Protein 1R9H (pdb70)

Radius of gyration: 13.42 Å; Cα contacts (8 Å, |Δi|>4): 296; chains: 1; bounding box: 30×25×38 Å

Nearest PDB structures (foldseek):
  1r9h-assembly1_A  TM=1.009E+00  e=2.893E-23  Caenorhabditis elegans
  3o5f-assembly1_A  TM=9.888E-01  e=3.538E-16  Homo sapiens
  4w9p-assembly2_E  TM=9.819E-01  e=3.538E-16  Homo sapiens
  4r0x-assembly1_A  TM=9.857E-01  e=5.792E-16  Homo sapiens
  3o5d-assembly2_B  TM=9.872E-01  e=3.728E-15  Homo sapiens

Secondary structure (DSSP, 8-state):
-EE-STT--SSEEEEEEE--BSS----TT-EEEEEEEEEETTS-EEEEHHHHTS-EEEETTTTSS-HHHHHHHTT--BT-EEEEEE-GGGTTTTT-BTTTB-TT--EEEEEEEEEEE-

Structure (mmCIF, N/CA/C/O backbone):
data_1R9H
#
_entry.id   1R9H
#
_cell.length_a   52.417
_cell.length_b   52.417
_cell.length_c   210.800
_cell.angle_alpha   90.00
_cell.angle_beta   90.00
_cell.angle_gamma   120.00
#
_symmetry.space_group_name_H-M   'P 61 2 2'
#
loop_
_entity.id
_entity.type
_entity.pdbx_description
1 polymer 'FK506 Binding protein family'
2 water water
#
loop_
_atom_site.group_PDB
_atom_site.id
_atom_site.type_symbol
_atom_site.label_atom_id
_atom_site.label_alt_id
_atom_site.label_comp_id
_atom_site.label_asym_id
_atom_site.label_entity_id
_atom_site.label_seq_id
_atom_site.pdbx_PDB_ins_code
_atom_site.Cartn_x
_atom_site.Cartn_y
_atom_site.Cartn_z
_atom_site.occupancy
_atom_site.B_iso_or_equiv
_atom_site.auth_seq_id
_atom_site.auth_comp_id
_atom_site.auth_asym_id
_atom_site.auth_atom_id
_atom_site.pdbx_PDB_model_num
ATOM 1 N N . LYS A 1 5 ? 8.408 47.607 74.970 1.00 28.79 5 LYS A N 1
ATOM 2 C CA . LYS A 1 5 ? 7.491 46.434 74.894 1.00 27.56 5 LYS A CA 1
ATOM 3 C C . LYS A 1 5 ? 7.954 45.348 75.859 1.00 26.41 5 LYS A C 1
ATOM 4 O O . LYS A 1 5 ? 9.154 45.128 76.028 1.00 27.38 5 LYS A O 1
ATOM 10 N N . ILE A 1 6 ? 7.002 44.673 76.493 1.00 21.67 6 ILE A N 1
ATOM 11 C CA . ILE A 1 6 ? 7.328 43.610 77.435 1.00 20.89 6 ILE A CA 1
ATOM 12 C C . ILE A 1 6 ? 6.866 42.257 76.902 1.00 17.76 6 ILE A C 1
ATOM 13 O O . ILE A 1 6 ? 5.748 42.122 76.421 1.00 16.68 6 ILE A O 1
ATOM 18 N N . ASP A 1 7 ? 7.737 41.257 76.989 1.00 16.15 7 ASP A N 1
ATOM 19 C CA . ASP A 1 7 ? 7.408 39.913 76.525 1.00 15.36 7 ASP A CA 1
ATOM 20 C C . ASP A 1 7 ? 6.519 39.250 77.572 1.00 16.06 7 ASP A C 1
ATOM 21 O O . ASP A 1 7 ? 6.918 39.095 78.731 1.00 18.01 7 ASP A O 1
ATOM 26 N N . ILE A 1 8 ? 5.311 38.862 77.171 1.00 14.27 8 ILE A N 1
ATOM 27 C CA . ILE A 1 8 ? 4.374 38.243 78.100 1.00 15.37 8 ILE A CA 1
ATOM 28 C C . ILE A 1 8 ? 4.158 36.746 77.923 1.00 15.86 8 ILE A C 1
ATOM 29 O O . ILE A 1 8 ? 3.219 36.182 78.485 1.00 18.75 8 ILE A O 1
ATOM 34 N N . THR A 1 9 ? 5.012 36.092 77.144 1.00 16.38 9 THR A N 1
ATOM 35 C CA . THR A 1 9 ? 4.865 34.652 76.969 1.00 16.21 9 THR A CA 1
ATOM 36 C C . THR A 1 9 ? 5.437 33.972 78.216 1.00 17.41 9 THR A C 1
ATOM 37 O O . THR A 1 9 ? 6.298 34.529 78.895 1.00 17.67 9 THR A O 1
ATOM 41 N N . PRO A 1 10 ? 4.961 32.760 78.529 1.00 19.81 10 PRO A N 1
ATOM 42 C CA . PRO A 1 10 ? 5.413 31.996 79.697 1.00 21.47 10 PRO A CA 1
ATOM 43 C C . PRO A 1 10 ? 6.925 31.933 79.886 1.00 20.76 10 PRO A C 1
ATOM 44 O O . PRO A 1 10 ? 7.425 32.173 80.982 1.00 22.25 10 PRO A O 1
ATOM 48 N N . LYS A 1 11 ? 7.653 31.613 78.822 1.00 19.85 11 LYS A N 1
ATOM 49 C CA . LYS A 1 11 ? 9.104 31.503 78.920 1.00 21.06 11 LYS A CA 1
ATOM 50 C C . LYS A 1 11 ? 9.823 32.684 78.285 1.00 19.66 11 LYS A C 1
ATOM 51 O O . LYS A 1 11 ? 11.050 32.687 78.179 1.00 18.55 11 LYS A O 1
ATOM 57 N N . LYS A 1 12 ? 9.051 33.692 77.886 1.00 17.28 12 LYS A N 1
ATOM 58 C CA . LYS A 1 12 ? 9.596 34.877 77.242 1.00 17.38 12 LYS A CA 1
ATOM 59 C C . LYS A 1 12 ? 10.369 34.461 75.998 1.00 17.96 12 LYS A C 1
ATOM 60 O O . LYS A 1 12 ? 11.572 34.690 75.885 1.00 17.93 12 LYS A O 1
ATOM 66 N N . ASP A 1 13 ? 9.642 33.850 75.066 1.00 17.34 13 ASP A N 1
ATOM 67 C CA . ASP A 1 13 ? 10.201 33.363 73.814 1.00 17.46 13 ASP A CA 1
ATOM 68 C C . ASP A 1 13 ? 10.138 34.392 72.684 1.00 17.29 13 ASP A C 1
ATOM 69 O O . ASP A 1 13 ? 10.471 34.082 71.535 1.00 14.84 13 ASP A O 1
ATOM 74 N N . GLY A 1 14 ? 9.708 35.608 73.022 1.00 16.63 14 GLY A N 1
ATOM 75 C CA . GLY A 1 14 ? 9.615 36.689 72.050 1.00 16.30 14 GLY A CA 1
ATOM 76 C C . GLY A 1 14 ? 8.398 36.666 71.138 1.00 16.06 14 GLY A C 1
ATOM 77 O O . GLY A 1 14 ? 8.245 37.539 70.274 1.00 15.27 14 GLY A O 1
ATOM 78 N N . GLY A 1 15 ? 7.521 35.691 71.352 1.00 14.27 15 GLY A N 1
ATOM 79 C CA . GLY A 1 15 ? 6.339 35.533 70.519 1.00 14.75 15 GLY A CA 1
ATOM 80 C C . GLY A 1 15 ? 5.205 36.529 70.673 1.00 12.63 15 GLY A C 1
ATOM 81 O O . GLY A 1 15 ? 4.437 36.729 69.732 1.00 13.14 15 GLY A O 1
ATOM 82 N N . VAL A 1 16 ? 5.075 37.127 71.852 1.00 12.39 16 VAL A N 1
ATOM 83 C CA . VAL A 1 16 ? 4.020 38.112 72.099 1.00 12.90 16 VAL A CA 1
ATOM 84 C C . VAL A 1 16 ? 4.561 39.220 72.993 1.00 13.98 16 VAL A C 1
ATOM 85 O O . VAL A 1 16 ? 4.883 38.988 74.163 1.00 13.38 16 VAL A O 1
ATOM 89 N N . LEU A 1 17 ? 4.663 40.423 72.435 1.00 14.06 17 LEU A N 1
ATOM 90 C CA . LEU A 1 17 ? 5.155 41.569 73.179 1.00 14.68 17 LEU A CA 1
ATOM 91 C C . LEU A 1 17 ? 3.974 42.493 73.440 1.00 14.19 17 LEU A C 1
ATOM 92 O O . LEU A 1 17 ? 3.072 42.617 72.608 1.00 13.13 17 LEU A O 1
ATOM 97 N N . LYS A 1 18 ? 3.984 43.136 74.598 1.00 13.26 18 LYS A N 1
ATOM 98 C CA . LYS A 1 18 ? 2.893 44.017 74.977 1.00 13.37 18 LYS A CA 1
ATOM 99 C C . LYS A 1 18 ? 3.364 45.401 75.389 1.00 14.68 18 LYS A C 1
ATOM 100 O O . LYS A 1 18 ? 4.345 45.552 76.126 1.00 15.01 18 LYS A O 1
ATOM 106 N N . LEU A 1 19 ? 2.654 46.412 74.902 1.00 14.42 19 LEU A N 1
ATOM 107 C CA . LEU A 1 19 ? 2.949 47.795 75.241 1.00 16.02 19 LEU A CA 1
ATOM 108 C C . LEU A 1 19 ? 1.637 48.418 75.696 1.00 15.16 19 LEU A C 1
ATOM 109 O O . LEU A 1 19 ? 0.680 48.475 74.929 1.00 16.68 19 LEU A O 1
ATOM 114 N N . ILE A 1 20 ? 1.581 48.864 76.945 1.00 15.18 20 ILE A N 1
ATOM 115 C CA . ILE A 1 20 ? 0.362 49.478 77.452 1.00 15.91 20 ILE A CA 1
A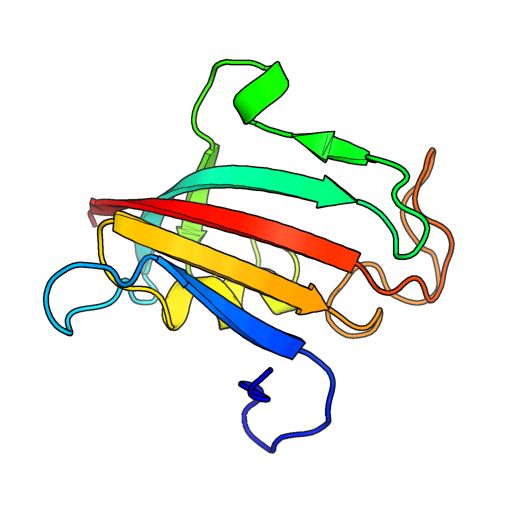TOM 116 C C . ILE A 1 20 ? 0.298 50.931 76.981 1.00 17.62 20 ILE A C 1
ATOM 117 O O . ILE A 1 20 ? 1.242 51.698 77.177 1.00 18.43 20 ILE A O 1
ATOM 122 N N . LYS A 1 21 ? -0.810 51.289 76.338 1.00 17.60 21 LYS A N 1
ATOM 123 C CA . LYS A 1 21 ? -1.011 52.645 75.832 1.00 18.46 21 LYS A CA 1
ATOM 124 C C . LYS A 1 21 ? -1.799 53.447 76.863 1.00 18.32 21 LYS A C 1
ATOM 125 O O . LYS A 1 21 ? -1.614 54.655 77.004 1.00 17.96 21 LYS A O 1
ATOM 131 N N . LYS A 1 22 ? -2.690 52.760 77.568 1.00 17.37 22 LYS A N 1
ATOM 132 C CA . LYS A 1 22 ? -3.509 53.377 78.603 1.00 18.66 22 LYS A CA 1
ATOM 133 C C . LYS A 1 22 ? -3.780 52.345 79.689 1.00 19.27 22 LYS A C 1
ATOM 134 O O . LYS A 1 22 ? -4.374 51.300 79.425 1.00 17.57 22 LYS A O 1
ATOM 140 N N . GLU A 1 23 ? -3.349 52.641 80.910 1.00 21.17 23 GLU A N 1
ATOM 141 C CA . GLU A 1 23 ? -3.546 51.719 82.020 1.00 22.66 23 GLU A CA 1
ATOM 142 C C . GLU A 1 23 ? -5.016 51.590 82.382 1.00 22.85 23 GLU A C 1
ATOM 143 O O . GLU A 1 23 ? -5.775 52.558 82.310 1.00 22.55 23 GLU A O 1
ATOM 149 N N . GLY A 1 24 ? -5.416 50.380 82.755 1.00 21.29 24 GLY A N 1
ATOM 150 C CA . GLY A 1 24 ? -6.791 50.140 83.138 1.00 22.36 24 GLY A CA 1
ATOM 151 C C . GLY A 1 24 ? -6.977 50.438 84.612 1.00 23.38 24 GLY A C 1
ATOM 152 O O . GLY A 1 24 ? -6.107 51.037 85.241 1.00 21.95 24 GLY A O 1
ATOM 153 N N . GLN A 1 25 ? -8.103 50.015 85.173 1.00 26.59 25 GLN A N 1
ATOM 154 C CA . GLN A 1 25 ? -8.377 50.266 86.582 1.00 30.26 25 GLN A CA 1
ATOM 155 C C . GLN A 1 25 ? -8.204 49.029 87.456 1.00 30.24 25 GLN A C 1
ATOM 156 O O . GLN A 1 25 ? -8.692 47.948 87.130 1.00 32.00 25 GLN A O 1
ATOM 162 N N . GLY A 1 26 ? -7.496 49.198 88.570 1.00 30.17 26 GLY A N 1
ATOM 163 C CA . GLY A 1 26 ? -7.280 48.094 89.489 1.00 29.06 26 GLY A CA 1
ATOM 164 C C . GLY A 1 26 ? -6.246 47.085 89.032 1.00 27.91 26 GLY A C 1
ATOM 165 O O . GLY A 1 26 ? -5.373 47.395 88.219 1.00 28.39 26 GLY A O 1
ATOM 166 N N . VAL A 1 27 ? -6.346 45.869 89.562 1.00 26.20 27 VAL A N 1
ATOM 167 C CA . VAL A 1 27 ? -5.416 44.800 89.217 1.00 25.05 27 VAL A CA 1
ATOM 168 C C . VAL A 1 27 ? -6.140 43.536 88.772 1.00 22.77 27 VAL A C 1
ATOM 169 O O . VAL A 1 27 ? -5.513 42.600 88.278 1.00 22.69 27 VAL A O 1
ATOM 173 N N . VAL A 1 28 ? -7.457 43.499 88.951 1.00 21.28 28 VAL A N 1
ATOM 174 C CA . VAL A 1 28 ? -8.225 42.324 88.558 1.00 21.06 28 VAL A CA 1
ATOM 175 C C . VAL A 1 28 ? -8.242 42.182 87.038 1.00 20.58 28 VAL A C 1
ATOM 176 O O . VAL A 1 28 ? -8.413 43.164 86.311 1.00 20.75 28 VAL A O 1
ATOM 180 N N . LYS A 1 29 ? -8.064 40.951 86.570 1.00 19.89 29 LYS A N 1
ATOM 181 C CA . LYS A 1 29 ? -8.033 40.657 85.143 1.00 18.88 29 LYS A CA 1
ATOM 182 C C . LYS A 1 29 ? -9.003 39.532 84.806 1.00 18.35 29 LYS A C 1
ATOM 183 O O . LYS A 1 29 ? -9.376 38.740 85.674 1.00 17.06 29 LYS A O 1
ATOM 189 N N . PRO A 1 30 ? -9.436 39.454 83.537 1.00 17.36 30 PRO A N 1
ATOM 190 C CA . PRO A 1 30 ? -10.362 38.395 83.134 1.00 17.03 30 PRO A CA 1
ATOM 191 C C . PRO A 1 30 ? -9.608 37.066 83.128 1.00 17.40 30 PRO A C 1
ATOM 192 O O . PRO A 1 30 ? -8.409 37.032 82.848 1.00 16.31 30 PRO A O 1
ATOM 196 N N . THR A 1 31 ? -10.304 35.981 83.451 1.00 17.15 31 THR A N 1
ATOM 197 C CA . THR A 1 31 ? -9.678 34.664 83.486 1.00 18.48 31 THR A CA 1
ATOM 198 C C . THR A 1 31 ? -10.436 33.676 82.614 1.00 19.24 31 THR A C 1
ATOM 199 O O . THR A 1 31 ? -11.487 33.998 82.064 1.00 19.29 31 THR A O 1
ATOM 203 N N . THR A 1 32 ? -9.897 32.469 82.486 1.00 19.07 32 THR A N 1
ATOM 204 C CA . THR A 1 32 ? -10.534 31.444 81.674 1.00 20.72 32 THR A CA 1
ATOM 205 C C . THR A 1 32 ? -11.954 31.192 82.166 1.00 21.45 32 THR A C 1
ATOM 206 O O . THR A 1 32 ? -12.190 31.038 83.365 1.00 21.83 32 THR A O 1
ATOM 210 N N . GLY A 1 33 ? -12.899 31.165 81.234 1.00 23.00 33 GLY A N 1
ATOM 211 C CA . GLY A 1 33 ? -14.285 30.941 81.600 1.00 24.44 33 GLY A CA 1
ATOM 212 C C . GLY A 1 33 ? -15.114 32.209 81.533 1.00 25.05 33 GLY A C 1
ATOM 213 O O . GLY A 1 33 ? -16.342 32.158 81.585 1.00 26.99 33 GLY A O 1
ATOM 214 N N . THR A 1 34 ? -14.448 33.353 81.423 1.00 23.68 34 THR A N 1
ATOM 215 C CA . THR A 1 34 ? -15.154 34.624 81.346 1.00 22.32 34 THR A CA 1
ATOM 216 C C . THR A 1 34 ? -15.360 35.020 79.887 1.00 22.48 34 THR A C 1
ATOM 217 O O . THR A 1 34 ? -14.659 34.541 78.993 1.00 21.61 34 THR A O 1
ATOM 221 N N . THR A 1 35 ? -16.336 35.889 79.659 1.00 21.88 35 THR A N 1
ATOM 222 C CA . THR A 1 35 ? -16.637 36.389 78.325 1.00 21.70 35 THR A CA 1
ATOM 223 C C . THR A 1 35 ? -16.233 37.855 78.339 1.00 20.00 35 THR A C 1
ATOM 224 O O . THR A 1 35 ? -16.808 38.654 79.079 1.00 21.49 35 THR A O 1
ATOM 228 N N . VAL A 1 36 ? -15.235 38.208 77.537 1.00 18.79 36 VAL A N 1
ATOM 229 C CA . VAL A 1 36 ? -14.763 39.586 77.489 1.00 18.75 36 VAL A CA 1
ATOM 230 C C . VAL A 1 36 ? -15.347 40.344 76.305 1.00 17.82 36 VAL A C 1
ATOM 231 O O . VAL A 1 36 ? -15.719 39.745 75.298 1.00 19.71 36 VAL A O 1
ATOM 235 N N . LYS A 1 37 ? -15.440 41.662 76.450 1.00 18.82 37 LYS A N 1
ATOM 236 C CA . LYS A 1 37 ? -15.939 42.536 75.392 1.00 18.78 37 LYS A CA 1
ATOM 237 C C . LYS A 1 37 ? -14.833 43.544 75.111 1.00 17.57 37 LYS A C 1
ATOM 238 O O . LYS A 1 37 ? -14.384 44.246 76.016 1.00 16.86 37 LYS A O 1
ATOM 244 N N . VAL A 1 38 ? -14.388 43.611 73.859 1.00 17.48 38 VAL A N 1
ATOM 245 C CA . VAL A 1 38 ? -13.311 44.520 73.492 1.00 16.61 38 VAL A CA 1
ATOM 246 C C . VAL A 1 38 ? -13.529 45.187 72.139 1.00 16.72 38 VAL A C 1
ATOM 247 O O . VAL A 1 38 ? -14.464 44.868 71.412 1.00 18.48 38 VAL A O 1
ATOM 251 N N . HIS A 1 39 ? -12.650 46.133 71.833 1.00 16.60 39 HIS A N 1
ATOM 252 C CA . HIS A 1 39 ? -12.627 46.791 70.538 1.00 16.54 39 HIS A CA 1
ATOM 253 C C . HIS A 1 39 ? -11.182 46.556 70.128 1.00 16.02 39 HIS A C 1
ATOM 254 O O . HIS A 1 39 ? -10.287 46.550 70.976 1.00 15.87 39 HIS A O 1
ATOM 261 N N . TYR A 1 40 ? -10.947 46.335 68.842 1.00 14.40 40 TYR A N 1
ATOM 262 C CA . TYR A 1 40 ? -9.593 46.086 68.386 1.00 14.86 40 TYR A CA 1
ATOM 263 C C . TYR A 1 40 ? -9.395 46.493 66.941 1.00 14.69 40 TYR A C 1
ATOM 264 O O . TYR A 1 40 ? -10.349 46.659 66.191 1.00 15.06 40 TYR A O 1
ATOM 273 N N . VAL A 1 41 ? -8.130 46.647 66.576 1.00 15.01 41 VAL A N 1
ATOM 274 C CA . VAL A 1 41 ? -7.727 46.973 65.222 1.00 14.64 41 VAL A CA 1
ATOM 275 C C . VAL A 1 41 ? -6.482 46.121 65.005 1.00 15.07 41 VAL A C 1
ATOM 276 O O . VAL A 1 41 ? -5.585 46.096 65.852 1.00 14.01 41 VAL A O 1
ATOM 280 N N . GLY A 1 42 ? -6.447 45.406 63.888 1.00 14.94 42 GLY A N 1
ATOM 281 C CA . GLY A 1 42 ? -5.303 44.568 63.586 1.00 15.00 42 GLY A CA 1
ATOM 282 C C . GLY A 1 42 ? -4.668 45.000 62.280 1.00 15.41 42 GLY A C 1
ATOM 283 O O . GLY A 1 42 ? -5.365 45.217 61.291 1.00 14.05 42 GLY A O 1
ATOM 284 N N . THR A 1 43 ? -3.350 45.148 62.283 1.00 14.19 43 THR A N 1
ATOM 285 C CA . THR A 1 43 ? -2.629 45.546 61.083 1.00 15.35 43 THR A CA 1
ATOM 286 C C . THR A 1 43 ? -1.345 44.738 60.982 1.00 15.08 43 THR A C 1
ATOM 287 O O . THR A 1 43 ? -0.890 44.144 61.966 1.00 14.52 43 THR A O 1
ATOM 291 N N . LEU A 1 44 ? -0.772 44.718 59.786 1.00 13.34 44 LEU A N 1
ATO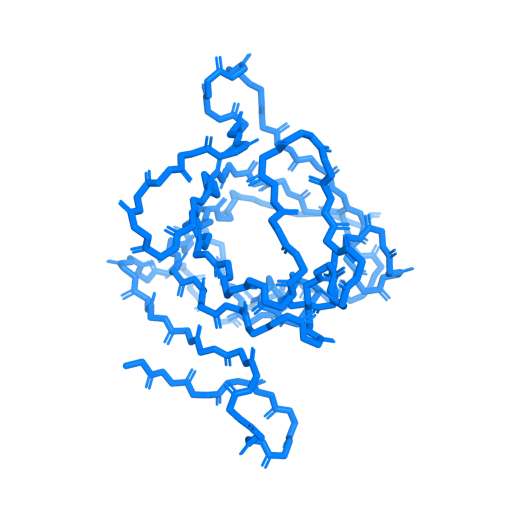M 292 C CA . LEU A 1 44 ? 0.491 44.037 59.553 1.00 14.82 44 LEU A CA 1
ATOM 293 C C . LEU A 1 44 ? 1.573 45.024 59.981 1.00 16.09 44 LEU A C 1
ATOM 294 O O . LEU A 1 44 ? 1.273 46.174 60.299 1.00 18.66 44 LEU A O 1
ATOM 299 N N . GLU A 1 45 ? 2.827 44.592 59.990 1.00 19.08 45 GLU A N 1
ATOM 300 C CA . GLU A 1 45 ? 3.910 45.480 60.395 1.00 22.13 45 GLU A CA 1
ATOM 301 C C . GLU A 1 45 ? 4.033 46.731 59.528 1.00 23.95 45 GLU A C 1
ATOM 302 O O . GLU A 1 45 ? 4.499 47.772 60.002 1.00 24.29 45 GLU A O 1
ATOM 308 N N . ASN A 1 46 ? 3.619 46.639 58.266 1.00 22.99 46 ASN A N 1
ATOM 309 C CA . ASN A 1 46 ? 3.704 47.793 57.373 1.00 25.51 46 ASN A CA 1
ATOM 310 C C . ASN A 1 46 ? 2.494 48.716 57.473 1.00 26.48 46 ASN A C 1
ATOM 311 O O . ASN A 1 46 ? 2.386 49.690 56.725 1.00 28.31 46 ASN A O 1
ATOM 316 N N . GLY A 1 47 ? 1.583 48.411 58.392 1.00 26.25 47 GLY A N 1
ATOM 317 C CA . GLY A 1 47 ? 0.409 49.250 58.563 1.00 25.72 47 GLY A CA 1
ATOM 318 C C . GLY A 1 47 ? -0.861 48.785 57.872 1.00 25.53 47 GLY A C 1
ATOM 319 O O . GLY A 1 47 ? -1.923 49.376 58.075 1.00 26.59 47 GLY A O 1
ATOM 320 N N . THR A 1 48 ? -0.770 47.739 57.056 1.00 23.48 48 THR A N 1
ATOM 321 C CA . THR A 1 48 ? -1.944 47.223 56.355 1.00 22.72 48 THR A CA 1
ATOM 322 C C . THR A 1 48 ? -2.970 46.700 57.354 1.00 21.28 48 THR A C 1
ATOM 323 O O . THR A 1 48 ? -2.689 45.775 58.106 1.00 20.22 48 THR A O 1
ATOM 327 N N . LYS A 1 49 ? -4.160 47.290 57.362 1.00 20.86 49 LYS A N 1
ATOM 328 C CA 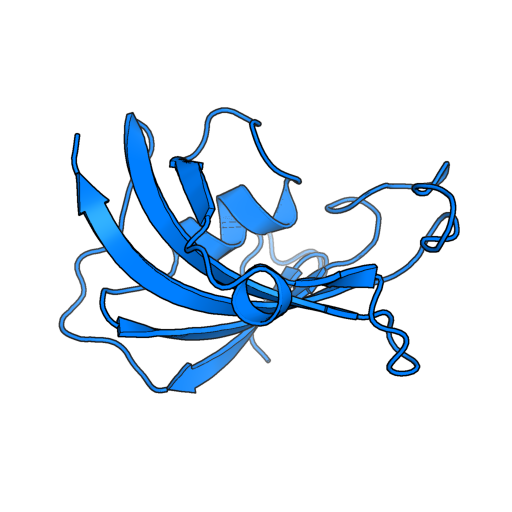. LYS A 1 49 ? -5.201 46.852 58.280 1.00 20.15 49 LYS A CA 1
ATOM 329 C C . LYS A 1 49 ? -5.933 45.646 57.704 1.00 21.54 49 LYS A C 1
ATOM 330 O O . LYS A 1 49 ? -6.329 45.649 56.538 1.00 20.97 49 LYS A O 1
ATOM 336 N N . PHE A 1 50 ? -6.102 44.605 58.514 1.00 18.52 50 PHE A N 1
ATOM 337 C CA . PHE A 1 50 ? -6.791 43.411 58.046 1.00 18.09 50 PHE A CA 1
ATOM 338 C C . PHE A 1 50 ? -8.083 43.134 58.807 1.00 17.89 50 PHE A C 1
ATOM 339 O O . PHE A 1 50 ? -8.899 42.319 58.382 1.00 18.52 50 PHE A O 1
ATOM 347 N N . ASP A 1 51 ? -8.280 43.816 59.931 1.00 18.12 51 ASP A N 1
ATO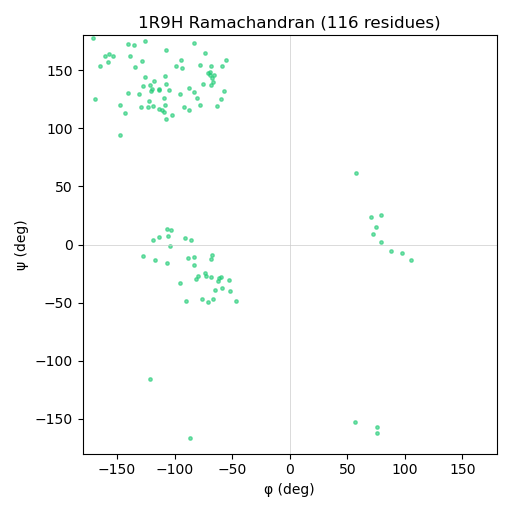M 348 C CA . ASP A 1 51 ? -9.503 43.616 60.705 1.00 19.17 51 ASP A CA 1
ATOM 349 C C . ASP A 1 51 ? -9.703 44.726 61.733 1.00 17.61 51 ASP A C 1
ATOM 350 O O . ASP A 1 51 ? -8.743 45.343 62.198 1.00 16.32 51 ASP A O 1
ATOM 355 N N . SER A 1 52 ? -10.959 44.974 62.087 1.00 17.30 52 SER A N 1
ATOM 356 C CA . SER A 1 52 ? -11.277 46.009 63.062 1.00 17.23 52 SER A CA 1
ATOM 357 C C . SER A 1 52 ? -12.725 45.955 63.515 1.00 16.43 52 SER A C 1
ATOM 358 O O . SER A 1 52 ? -13.644 45.988 62.695 1.00 17.25 52 SER A O 1
ATOM 361 N N . SER A 1 53 ? -12.929 45.875 64.824 1.00 15.43 53 SER A N 1
ATOM 362 C CA . SER A 1 53 ? -14.277 45.848 65.367 1.00 15.78 53 SER A CA 1
ATOM 363 C C . SER A 1 53 ? -14.801 47.282 65.379 1.00 16.78 53 SER A C 1
ATOM 364 O O . SER A 1 53 ? -16.007 47.517 65.303 1.00 18.13 53 SER A O 1
ATOM 367 N N . ARG A 1 54 ? -13.882 48.238 65.465 1.00 15.52 54 ARG A N 1
ATOM 368 C CA . ARG A 1 54 ? -14.251 49.650 65.486 1.00 17.42 54 ARG A CA 1
ATOM 369 C C . ARG A 1 54 ? -14.897 50.079 64.170 1.00 20.28 54 ARG A C 1
ATOM 370 O O . ARG A 1 54 ? -15.856 50.855 64.166 1.00 21.53 54 ARG A O 1
ATOM 378 N N . ASP A 1 55 ? -14.377 49.569 63.059 1.00 20.86 55 ASP A N 1
ATOM 379 C CA . ASP A 1 55 ? -14.922 49.900 61.747 1.00 24.38 55 ASP A CA 1
ATOM 380 C C . ASP A 1 55 ? -16.314 49.299 61.573 1.00 25.97 55 ASP A C 1
ATOM 381 O O . ASP A 1 55 ? -17.136 49.830 60.827 1.00 25.44 55 ASP A O 1
ATOM 386 N N . ARG A 1 56 ? -16.575 48.194 62.267 1.00 26.92 56 ARG A N 1
ATOM 387 C CA . ARG A 1 56 ? -17.879 47.546 62.196 1.00 29.11 56 ARG A CA 1
ATOM 388 C C . ARG A 1 56 ? -18.857 48.228 63.148 1.00 30.60 56 ARG A C 1
ATOM 389 O O . ARG A 1 56 ? -20.071 48.058 63.030 1.00 31.72 56 ARG A O 1
ATOM 397 N N . GLY A 1 57 ? -18.319 48.993 64.092 1.00 30.41 57 GLY A N 1
ATOM 398 C CA . GLY A 1 57 ? -19.150 49.700 65.050 1.00 31.76 57 GLY A CA 1
ATOM 399 C C . GLY A 1 57 ? -19.752 48.821 66.130 1.00 32.10 57 GLY A C 1
ATOM 400 O O . GLY A 1 57 ? -20.675 49.238 66.833 1.00 32.45 57 GLY A O 1
ATOM 401 N N . ASP A 1 58 ? -19.229 47.607 66.270 1.00 31.43 58 ASP A N 1
ATOM 402 C CA . ASP A 1 58 ? -19.724 46.660 67.264 1.00 30.19 58 ASP A CA 1
ATOM 403 C C . ASP A 1 58 ? -18.574 46.061 68.070 1.00 28.02 58 ASP A C 1
ATOM 404 O O . ASP A 1 58 ? -17.600 45.576 67.499 1.00 26.61 58 ASP A O 1
ATOM 409 N N . GLN A 1 59 ? -18.686 46.089 69.393 1.00 26.68 59 GLN A N 1
ATOM 410 C CA . GLN A 1 59 ? -17.646 45.518 70.237 1.00 25.19 59 GLN A CA 1
ATOM 411 C C . GLN A 1 59 ? -17.600 44.007 70.021 1.00 23.79 59 GLN A C 1
ATOM 412 O O . GLN A 1 59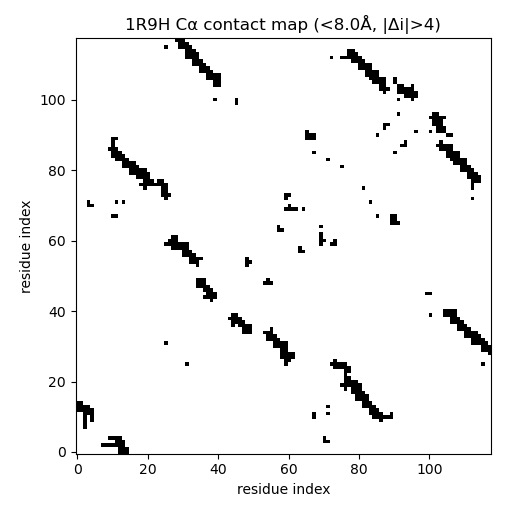 ? -18.626 43.372 69.771 1.00 24.01 59 GLN A O 1
ATOM 418 N N . PHE A 1 60 ? -16.401 43.440 70.102 1.00 21.42 60 PHE A N 1
ATOM 419 C CA . PHE A 1 60 ? -16.204 42.007 69.902 1.00 21.74 60 PHE A CA 1
ATOM 420 C C . PHE A 1 60 ? -16.187 41.262 71.232 1.00 21.55 60 PHE A C 1
ATOM 421 O O . PHE A 1 60 ? -15.468 41.644 72.152 1.00 20.61 60 PHE A O 1
ATOM 429 N N . SER A 1 61 ? -16.984 40.200 71.328 1.00 22.40 61 SER A N 1
ATOM 430 C CA . SER A 1 61 ? -17.053 39.398 72.546 1.00 23.00 61 SER A CA 1
ATOM 431 C C . SER A 1 61 ? -16.593 37.968 72.283 1.00 22.33 61 SER A C 1
ATOM 432 O O . SER A 1 61 ? -16.890 37.393 71.234 1.00 22.97 61 SER A O 1
ATOM 435 N N . PHE A 1 62 ? -15.858 37.396 73.232 1.00 21.08 62 PHE A N 1
ATOM 436 C CA . PHE A 1 62 ? -15.388 36.023 73.092 1.00 19.90 62 PHE A CA 1
ATOM 437 C C . PHE A 1 62 ? -15.065 35.412 74.452 1.00 20.18 62 PHE A C 1
ATOM 438 O O . PHE A 1 62 ? -14.829 36.131 75.422 1.00 19.32 62 PHE A O 1
ATOM 446 N N . ASN A 1 63 ? -15.079 34.083 74.524 1.00 21.21 63 ASN A N 1
ATOM 447 C CA . ASN A 1 63 ? -14.782 33.388 75.771 1.00 22.02 63 ASN A CA 1
ATOM 448 C C . ASN A 1 63 ? -13.281 33.183 75.873 1.00 20.08 63 ASN A C 1
ATOM 449 O O . ASN A 1 63 ? -12.682 32.470 75.069 1.00 20.74 63 ASN A O 1
ATOM 454 N N . LEU A 1 64 ? -12.692 33.818 76.876 1.00 18.85 64 LEU A N 1
ATOM 455 C CA . LEU A 1 64 ? -11.256 33.787 77.114 1.00 19.07 64 LEU A CA 1
ATOM 456 C C . LEU A 1 64 ? -10.665 32.440 77.521 1.00 20.25 64 LEU A C 1
ATOM 457 O O . LEU A 1 64 ? -11.261 31.694 78.299 1.00 21.40 64 LEU A O 1
ATOM 462 N N . GLY A 1 65 ? -9.484 32.150 76.978 1.00 20.19 65 GLY A N 1
ATOM 463 C CA . GLY A 1 65 ? -8.764 30.928 77.298 1.00 22.32 65 GLY A CA 1
ATOM 464 C C . GLY A 1 65 ? -9.307 29.607 76.792 1.00 24.37 65 GLY A C 1
ATOM 465 O O . GLY A 1 65 ? -8.993 28.561 77.363 1.00 25.69 65 GLY A O 1
ATOM 466 N N . ARG A 1 66 ? -10.094 29.633 75.722 1.00 24.06 66 ARG A N 1
ATOM 467 C CA . ARG A 1 66 ? -10.667 28.401 75.186 1.00 27.88 66 ARG A CA 1
ATOM 468 C C . ARG A 1 66 ? -10.212 28.147 73.749 1.00 27.65 66 ARG A C 1
ATOM 469 O O . ARG A 1 66 ? -10.662 27.198 73.105 1.00 28.45 66 ARG A O 1
ATOM 477 N N . GLY A 1 67 ? -9.326 29.001 73.247 1.00 27.35 67 GLY A N 1
ATOM 478 C CA . GLY A 1 67 ? -8.837 28.837 71.890 1.00 27.25 67 GLY A CA 1
ATOM 479 C C . GLY A 1 67 ? -9.807 29.341 70.837 1.00 26.97 67 GLY A C 1
ATOM 480 O O . GLY A 1 67 ? -9.786 28.882 69.692 1.00 27.27 67 GLY A O 1
ATOM 481 N N . ASN A 1 68 ? -10.658 30.287 71.222 1.00 26.58 68 ASN A N 1
ATOM 482 C CA . ASN A 1 68 ? -11.640 30.864 70.308 1.00 26.57 68 ASN A CA 1
ATOM 483 C C . ASN A 1 68 ? -11.019 31.981 69.472 1.00 25.86 68 ASN A C 1
ATOM 484 O O . ASN A 1 68 ? -11.623 32.466 68.514 1.00 26.49 68 ASN A O 1
ATOM 489 N N . VAL A 1 69 ? -9.812 32.388 69.851 1.00 21.94 69 VAL A N 1
ATOM 490 C CA . VAL A 1 69 ? -9.080 33.434 69.145 1.00 20.09 69 VAL A CA 1
ATOM 491 C C . VAL A 1 69 ? -7.643 32.938 68.999 1.00 19.43 69 VAL A C 1
ATOM 492 O O . VAL A 1 69 ? -7.288 31.905 69.570 1.00 18.76 69 VAL A O 1
ATOM 496 N N . ILE A 1 70 ? -6.818 33.648 68.234 1.00 17.71 70 ILE A N 1
ATOM 497 C CA . ILE A 1 70 ? -5.432 33.217 68.068 1.00 17.47 70 ILE A CA 1
ATOM 498 C C . ILE A 1 70 ? -4.746 33.157 69.432 1.00 17.11 70 ILE A C 1
ATOM 499 O O . ILE A 1 70 ? -5.136 33.860 70.367 1.00 15.02 70 ILE A O 1
ATOM 504 N N . LYS A 1 71 ? -3.729 32.307 69.545 1.00 17.33 71 LYS A N 1
ATOM 505 C CA . LYS A 1 71 ? -3.007 32.127 70.801 1.00 18.17 71 LYS A CA 1
ATOM 506 C C . LYS A 1 71 ? -2.506 33.423 71.436 1.00 17.83 71 LYS A C 1
ATOM 507 O O . LYS A 1 71 ? -2.558 33.587 72.659 1.00 16.58 71 LYS A O 1
ATOM 513 N N . GLY A 1 72 ? -2.019 34.341 70.609 1.00 15.72 72 GLY A N 1
ATOM 514 C CA . GLY A 1 72 ? -1.519 35.602 71.128 1.00 16.47 72 GLY A CA 1
ATOM 515 C C . GLY A 1 72 ? -2.588 36.401 71.854 1.00 16.29 72 GLY A C 1
ATOM 516 O O . GLY A 1 72 ? -2.283 37.172 72.764 1.00 15.68 72 GLY A O 1
ATOM 517 N N . TRP A 1 73 ? -3.841 36.217 71.447 1.00 16.65 73 TRP A N 1
ATOM 518 C CA . TRP A 1 73 ? -4.967 36.919 72.060 1.00 18.13 73 TRP A CA 1
ATOM 519 C C . TRP A 1 73 ? -5.366 36.349 73.412 1.00 19.24 73 TRP A C 1
ATOM 520 O O . TRP A 1 73 ? -5.578 37.102 74.363 1.00 19.22 73 TRP A O 1
ATOM 531 N N . ASP A 1 74 ? -5.485 35.028 73.505 1.00 19.01 74 ASP A N 1
ATOM 532 C CA . ASP A 1 74 ? -5.843 34.418 74.779 1.00 20.87 74 ASP A CA 1
ATOM 533 C C . ASP A 1 74 ? -4.784 34.801 75.800 1.00 20.47 74 ASP A C 1
ATOM 534 O O . ASP A 1 74 ? -5.085 35.047 76.968 1.00 20.71 74 ASP A O 1
ATOM 539 N N . LEU A 1 75 ? -3.536 34.861 75.352 1.00 19.25 75 LEU A N 1
ATOM 540 C CA . LEU A 1 75 ? -2.443 35.217 76.239 1.00 18.41 75 LEU A CA 1
ATOM 541 C C . LEU A 1 75 ? -2.484 36.697 76.626 1.00 16.92 75 LEU A C 1
ATOM 542 O O . LEU A 1 75 ? -2.407 37.043 77.803 1.00 16.65 75 LEU A O 1
ATOM 547 N N . GLY A 1 76 ? -2.612 37.561 75.625 1.00 16.03 76 GLY A N 1
ATOM 548 C CA . GLY A 1 76 ? -2.623 38.994 75.868 1.00 14.26 76 GLY A CA 1
ATOM 549 C C . GLY A 1 76 ? -3.794 39.575 76.640 1.00 14.02 76 GLY A C 1
ATOM 550 O O . GLY A 1 76 ? -3.597 40.366 77.562 1.00 13.07 76 GLY A O 1
ATOM 551 N N . VAL A 1 77 ? -5.014 39.198 76.274 1.00 13.84 77 VAL A N 1
ATOM 552 C CA . VAL A 1 77 ? -6.183 39.735 76.962 1.00 15.10 77 VAL A CA 1
ATOM 553 C C . VAL A 1 77 ? -6.188 39.343 78.439 1.00 15.78 77 VAL A C 1
ATOM 554 O O . VAL A 1 77 ? -6.661 40.099 79.290 1.00 14.76 77 VAL A O 1
ATOM 558 N N . ALA A 1 78 ? -5.637 38.170 78.745 1.00 15.65 78 ALA A N 1
ATOM 559 C CA . ALA A 1 78 ? -5.582 37.698 80.124 1.00 16.16 78 ALA A CA 1
ATOM 560 C C . ALA A 1 78 ? -4.651 38.540 80.999 1.00 15.93 78 ALA A C 1
ATOM 561 O O . ALA A 1 78 ? -4.614 38.362 82.218 1.00 17.24 78 ALA A O 1
ATOM 563 N N . THR A 1 79 ? -3.894 39.447 80.384 1.00 14.14 79 THR A N 1
ATOM 564 C CA . THR A 1 79 ? -2.983 40.306 81.140 1.00 14.38 79 THR A CA 1
ATOM 565 C C . THR A 1 79 ? -3.551 41.718 81.279 1.00 13.55 79 THR A C 1
ATOM 566 O O . THR A 1 79 ? -2.941 42.574 81.908 1.00 14.76 79 THR A O 1
ATOM 570 N N . MET A 1 80 ? -4.720 41.954 80.699 1.00 13.83 80 MET A N 1
ATOM 571 C CA . MET A 1 80 ? -5.325 43.285 80.739 1.00 13.70 80 MET A CA 1
ATOM 572 C C . MET A 1 80 ? -6.305 43.529 81.883 1.00 14.69 80 MET A C 1
ATOM 573 O O . MET A 1 80 ? -6.939 42.602 82.379 1.00 17.20 80 MET A O 1
ATOM 578 N N . THR A 1 81 ? -6.417 44.791 82.290 1.00 16.87 81 THR A N 1
ATOM 579 C CA . THR A 1 81 ? -7.343 45.187 83.347 1.00 18.50 81 THR A CA 1
ATOM 580 C C . THR A 1 81 ? -8.491 45.951 82.679 1.00 19.38 81 THR A C 1
ATOM 581 O O . THR A 1 81 ? -8.398 46.322 81.508 1.00 16.68 81 THR A O 1
ATOM 585 N N . LYS A 1 82 ? -9.572 46.182 83.416 1.00 18.79 82 LYS A N 1
ATOM 586 C CA . LYS A 1 82 ? -10.730 46.883 82.863 1.00 19.89 82 LYS A CA 1
ATOM 587 C C . LYS A 1 82 ? -10.386 48.297 82.381 1.00 18.74 82 LYS A C 1
ATOM 588 O O . LYS A 1 82 ? -9.845 49.104 83.134 1.00 19.78 82 LYS A O 1
ATOM 594 N N . GLY A 1 83 ? -10.697 48.585 81.117 1.00 18.37 83 GLY A N 1
ATOM 595 C CA . GLY A 1 83 ? -10.424 49.901 80.557 1.00 16.82 83 GLY A CA 1
ATOM 596 C C . GLY A 1 83 ? -9.046 50.064 79.945 1.00 17.05 83 GLY A C 1
ATOM 597 O O . GLY A 1 83 ? -8.733 51.090 79.346 1.00 17.10 83 GLY A O 1
ATOM 598 N N . GLU A 1 84 ? -8.211 49.043 80.082 1.00 15.13 84 GLU A N 1
ATOM 599 C CA . GLU A 1 84 ? -6.863 49.105 79.544 1.00 14.33 84 GLU A CA 1
ATOM 600 C C . GLU A 1 84 ? -6.842 49.087 78.019 1.00 13.35 84 GLU A C 1
ATOM 601 O O . GLU A 1 84 ? -7.681 48.454 77.381 1.00 14.34 84 GLU A O 1
ATOM 607 N N . VAL A 1 85 ? -5.881 49.803 77.450 1.00 12.75 85 VAL A N 1
ATOM 608 C CA . VAL A 1 85 ? -5.678 49.844 76.008 1.00 13.16 85 VAL A CA 1
ATOM 609 C C . VAL A 1 85 ? -4.237 49.392 75.819 1.00 12.85 85 VAL A C 1
ATOM 610 O O . VAL A 1 85 ? -3.315 50.029 76.314 1.00 14.68 85 VAL A O 1
ATOM 614 N N . ALA A 1 86 ? -4.044 48.286 75.112 1.00 13.84 86 ALA A N 1
ATOM 615 C CA . ALA A 1 86 ? -2.701 47.761 74.900 1.00 12.93 86 ALA A CA 1
ATOM 616 C C . ALA A 1 86 ? -2.446 47.363 73.452 1.00 13.10 86 ALA A C 1
ATOM 617 O O . ALA A 1 86 ? -3.371 47.013 72.724 1.00 13.33 86 ALA A O 1
ATOM 619 N N . GLU A 1 87 ? -1.179 47.422 73.054 1.00 13.16 87 GLU A N 1
ATOM 620 C CA . GLU A 1 87 ? -0.756 47.055 71.707 1.00 14.61 87 GLU A CA 1
ATOM 621 C C . GLU A 1 87 ? 0.018 45.745 71.819 1.00 13.83 87 GLU A C 1
ATOM 622 O O . GLU A 1 87 ? 0.957 45.646 72.605 1.00 14.12 87 GLU A O 1
ATOM 628 N N . PHE A 1 88 ? -0.381 44.741 71.049 1.00 13.23 88 PHE A N 1
ATOM 629 C CA . PHE A 1 88 ? 0.309 43.458 71.091 1.00 12.53 88 PHE A CA 1
ATOM 630 C C . PHE A 1 88 ? 1.013 43.190 69.772 1.00 12.42 88 PHE A C 1
ATOM 631 O O . PHE A 1 88 ? 0.433 43.378 68.706 1.00 13.77 88 PHE A O 1
ATOM 639 N N . THR A 1 89 ? 2.271 42.765 69.852 1.00 12.73 89 THR A N 1
ATOM 640 C CA . THR A 1 89 ? 3.047 42.430 68.664 1.00 12.38 89 THR A CA 1
ATOM 641 C C . THR A 1 89 ? 3.119 40.911 68.740 1.00 13.06 89 THR A C 1
ATOM 642 O O . THR A 1 89 ? 3.807 40.359 69.591 1.00 12.40 89 THR A O 1
ATOM 646 N N . ILE A 1 90 ? 2.388 40.260 67.846 1.00 12.01 90 ILE A N 1
ATOM 647 C CA . ILE A 1 90 ? 2.263 38.808 67.824 1.00 11.78 90 ILE A CA 1
ATOM 648 C C . ILE A 1 90 ? 2.977 38.125 66.664 1.00 11.74 90 ILE A C 1
ATOM 649 O O . ILE A 1 90 ? 2.598 38.298 65.508 1.00 11.98 90 ILE A O 1
ATOM 654 N N . ARG A 1 91 ? 4.005 37.341 66.984 1.00 12.54 91 ARG A N 1
ATOM 655 C CA . ARG A 1 91 ? 4.763 36.611 65.970 1.00 12.84 91 ARG A CA 1
ATOM 656 C C . ARG A 1 91 ? 3.832 35.541 65.393 1.00 13.05 91 ARG A C 1
ATOM 657 O O . ARG A 1 91 ? 2.913 35.086 66.072 1.00 13.40 91 ARG A O 1
ATOM 665 N N . SER A 1 92 ? 4.074 35.129 64.151 1.00 11.85 92 SER A N 1
ATOM 666 C CA . SER A 1 92 ? 3.192 34.170 63.492 1.00 12.18 92 SER A CA 1
ATOM 667 C C . SER A 1 92 ? 2.891 32.867 64.221 1.00 11.85 92 SER A C 1
ATOM 668 O O . SER A 1 92 ? 1.801 32.319 64.055 1.00 13.37 92 SER A O 1
ATOM 671 N N . ASP A 1 93 ? 3.821 32.363 65.029 1.00 12.38 93 ASP A N 1
ATOM 672 C CA . ASP A 1 93 ? 3.540 31.119 65.738 1.00 15.24 93 ASP A CA 1
ATOM 673 C C . ASP A 1 93 ? 2.455 31.288 66.805 1.00 15.00 93 ASP A C 1
ATOM 674 O O . ASP A 1 93 ? 1.938 30.306 67.333 1.00 16.53 93 ASP A O 1
ATOM 679 N N . TYR A 1 94 ? 2.110 32.535 67.114 1.00 14.10 94 TYR A N 1
ATOM 680 C CA . TYR A 1 94 ? 1.045 32.826 68.074 1.00 13.82 94 TYR A CA 1
ATOM 681 C C . TYR A 1 94 ? -0.108 33.478 67.311 1.00 13.66 94 TYR A C 1
ATOM 682 O O . TYR A 1 94 ? -1.093 33.931 67.904 1.00 13.06 94 TYR A O 1
ATOM 691 N N . GLY A 1 95 ? 0.029 33.514 65.988 1.00 13.10 95 GLY A N 1
ATOM 692 C CA . GLY A 1 95 ? -0.983 34.116 65.142 1.00 14.39 95 GLY A CA 1
ATOM 693 C C . GLY A 1 95 ? -1.557 33.146 64.130 1.00 15.57 95 GLY A C 1
ATOM 694 O O . GLY A 1 95 ? -2.185 32.158 64.506 1.00 16.97 95 GLY A O 1
ATOM 695 N N . TYR A 1 96 ? -1.337 33.416 62.845 1.00 14.47 96 TYR A N 1
ATOM 696 C CA . TYR A 1 96 ? -1.860 32.547 61.798 1.00 16.38 96 TYR A CA 1
A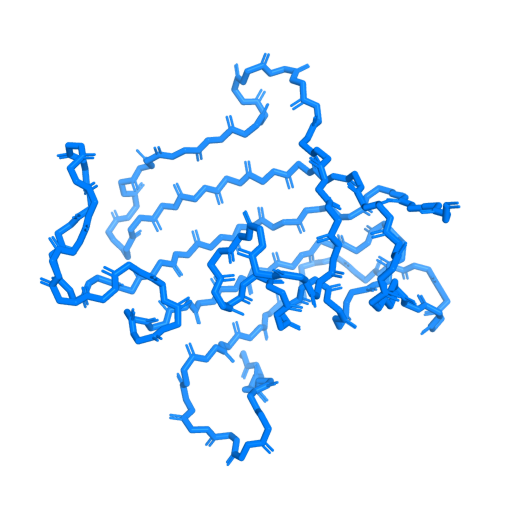TOM 697 C C . TYR A 1 96 ? -0.830 31.623 61.162 1.00 16.89 96 TYR A C 1
ATOM 698 O O . TYR A 1 96 ? -1.086 31.005 60.128 1.00 17.87 96 TYR A O 1
ATOM 707 N N . GLY A 1 97 ? 0.334 31.537 61.793 1.00 16.25 97 GLY A N 1
ATOM 708 C CA . GLY A 1 97 ? 1.384 30.647 61.333 1.00 17.48 97 GLY A CA 1
ATOM 709 C C . GLY A 1 97 ? 1.910 30.777 59.919 1.00 17.29 97 GLY A C 1
ATOM 710 O O . GLY A 1 97 ? 1.863 31.840 59.309 1.00 15.93 97 GLY A O 1
ATOM 711 N N . ASP A 1 98 ? 2.410 29.662 59.396 1.00 17.19 98 ASP A N 1
ATOM 712 C CA . ASP A 1 98 ? 2.999 29.629 58.065 1.00 20.54 98 ASP A CA 1
ATOM 713 C C . ASP A 1 98 ? 2.028 29.695 56.888 1.00 20.12 98 ASP A C 1
ATOM 714 O O . ASP A 1 98 ? 2.408 30.118 55.800 1.00 22.78 98 ASP A O 1
ATOM 719 N N . ALA A 1 99 ? 0.780 29.292 57.098 1.00 20.79 99 ALA A N 1
ATOM 720 C CA . ALA A 1 99 ? -0.209 29.343 56.025 1.00 23.01 99 ALA A CA 1
ATOM 721 C C . ALA A 1 99 ? -0.773 30.758 55.895 1.00 22.98 99 ALA A C 1
ATOM 722 O O . ALA A 1 99 ? -1.164 31.188 54.809 1.00 22.96 99 ALA A O 1
ATOM 724 N N . GLY A 1 100 ? -0.800 31.482 57.009 1.00 20.33 100 GLY A N 1
ATOM 725 C CA . GLY A 1 100 ? -1.333 32.831 56.991 1.00 17.94 100 GLY A CA 1
ATOM 726 C C . GLY A 1 100 ? -2.845 32.785 56.937 1.00 18.27 100 GLY A C 1
ATOM 727 O O . GLY A 1 100 ? -3.454 31.754 57.222 1.00 18.34 100 GLY A O 1
ATOM 728 N N . SER A 1 101 ? -3.462 33.898 56.561 1.00 16.96 101 SER A N 1
ATOM 729 C CA . SER A 1 101 ? -4.913 33.951 56.493 1.00 18.12 101 SER A CA 1
ATOM 730 C C . SER A 1 101 ? -5.364 34.887 55.384 1.00 19.05 101 SER A C 1
ATOM 731 O O . SER A 1 101 ? -5.454 36.096 55.579 1.00 19.71 101 SER A O 1
ATOM 734 N N . PRO A 1 102 ? -5.620 34.339 54.188 1.00 20.75 102 PRO A N 1
ATOM 735 C CA . PRO A 1 102 ? -6.068 35.180 53.078 1.00 21.58 102 PRO A CA 1
ATOM 736 C C . PRO A 1 102 ? -7.318 35.946 53.508 1.00 23.30 102 PRO A C 1
ATOM 737 O O . PRO A 1 102 ? -8.029 35.525 54.422 1.00 23.88 102 PRO A O 1
ATOM 741 N N . PRO A 1 103 ? -7.622 37.059 52.830 1.00 23.36 103 PRO A N 1
ATOM 742 C CA . PRO A 1 103 ? -6.847 37.589 51.706 1.00 22.74 103 PRO A CA 1
ATOM 743 C C . PRO A 1 103 ? -5.699 38.538 52.045 1.00 20.38 103 PRO A C 1
ATOM 744 O O . PRO A 1 103 ? -4.878 38.837 51.181 1.00 18.24 103 PRO A O 1
ATOM 748 N N . LYS A 1 104 ? -5.620 39.005 53.288 1.00 19.23 104 LYS A N 1
ATOM 749 C CA . LYS A 1 104 ? -4.576 39.967 53.631 1.00 18.27 104 LYS A CA 1
ATOM 750 C C . LYS A 1 104 ? -3.386 39.538 54.473 1.00 16.09 104 LYS A C 1
ATOM 751 O O . LYS A 1 104 ? -2.383 40.248 54.506 1.00 16.50 104 LYS A O 1
ATOM 757 N N . ILE A 1 105 ? -3.470 38.397 55.147 1.00 14.81 105 ILE A N 1
ATOM 758 C CA . ILE A 1 105 ? -2.364 37.971 55.999 1.00 13.96 105 ILE A CA 1
ATOM 759 C C . ILE A 1 105 ? -1.476 36.888 55.399 1.00 13.54 105 ILE A C 1
ATOM 760 O O . ILE A 1 105 ? -1.895 35.746 55.243 1.00 14.32 105 ILE A O 1
ATOM 765 N N . PRO A 1 106 ? -0.225 37.239 55.062 1.00 13.81 106 PRO A N 1
ATOM 766 C CA . PRO A 1 106 ? 0.724 36.288 54.476 1.00 13.57 106 PRO A CA 1
ATOM 767 C C . PRO A 1 106 ? 1.223 35.327 55.542 1.00 14.72 106 PRO A C 1
ATOM 768 O O . PRO A 1 106 ? 1.065 35.579 56.735 1.00 12.27 106 PRO A O 1
ATOM 772 N N . GLY A 1 107 ? 1.831 34.226 55.116 1.00 15.89 107 GLY A N 1
ATOM 773 C CA . GLY A 1 107 ? 2.367 33.294 56.090 1.00 15.78 107 GLY A CA 1
ATOM 774 C C . GLY A 1 107 ? 3.555 33.940 56.783 1.00 15.20 107 GLY A C 1
ATOM 775 O O . GLY A 1 107 ? 4.257 34.757 56.179 1.00 16.34 107 GLY A O 1
ATOM 776 N N . GLY A 1 108 ? 3.768 33.591 58.051 1.00 15.39 108 GLY A N 1
ATOM 777 C CA . GLY A 1 108 ? 4.882 34.126 58.814 1.00 13.69 108 GLY A CA 1
ATOM 778 C C . GLY A 1 108 ? 4.768 35.582 59.241 1.00 13.94 108 GLY A C 1
ATOM 779 O O . GLY A 1 108 ? 5.719 36.154 59.763 1.00 13.86 108 GLY A O 1
ATOM 780 N N . ALA A 1 109 ? 3.600 36.181 59.044 1.00 13.54 109 ALA A N 1
ATOM 781 C CA . ALA A 1 109 ? 3.412 37.585 59.395 1.00 14.29 109 ALA A CA 1
ATOM 782 C C . A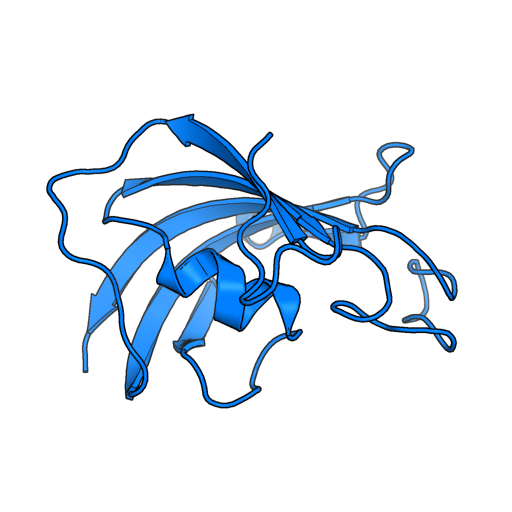LA A 1 109 ? 3.276 37.891 60.884 1.00 12.66 109 ALA A C 1
ATOM 783 O O . ALA A 1 109 ? 2.598 37.181 61.626 1.00 12.66 109 ALA A O 1
ATOM 785 N N . THR A 1 110 ? 3.926 38.968 61.309 1.00 12.13 110 THR A N 1
ATOM 786 C CA . THR A 1 110 ? 3.824 39.419 62.689 1.00 12.39 110 THR A CA 1
ATOM 787 C C . THR A 1 110 ? 2.590 40.313 62.663 1.00 12.72 110 THR A C 1
ATOM 788 O O . THR A 1 110 ? 2.420 41.123 61.746 1.00 12.82 110 THR A O 1
ATOM 792 N N . LEU A 1 111 ? 1.720 40.144 63.650 1.00 11.35 111 LEU A N 1
ATOM 793 C CA . LEU A 1 111 ? 0.482 40.906 63.712 1.00 12.47 111 LEU A CA 1
ATOM 794 C C . LEU A 1 111 ? 0.529 41.952 64.812 1.00 12.18 111 LEU A C 1
ATOM 795 O O . LEU A 1 111 ? 1.012 41.691 65.910 1.00 12.41 111 LEU A O 1
ATOM 800 N N . ILE A 1 112 ? 0.024 43.144 64.514 1.00 13.82 112 ILE A N 1
ATOM 801 C CA . ILE A 1 112 ? 0.001 44.208 65.503 1.00 13.45 112 ILE A CA 1
ATOM 802 C C . ILE A 1 112 ? -1.458 44.492 65.833 1.00 14.10 112 ILE A C 1
ATOM 803 O O . ILE A 1 112 ? -2.222 44.899 64.961 1.00 14.18 112 ILE A O 1
ATOM 808 N N . PHE A 1 113 ? -1.852 44.253 67.081 1.00 12.74 113 PHE A N 1
ATOM 809 C CA . PHE A 1 113 ? -3.230 44.503 67.494 1.00 13.69 113 PHE A CA 1
ATOM 810 C C . PHE A 1 113 ? -3.292 45.533 68.608 1.00 14.71 113 PHE A C 1
ATOM 811 O O . PHE A 1 113 ? -2.531 45.451 69.568 1.00 16.29 113 PHE A O 1
ATOM 819 N N . GLU A 1 114 ? -4.191 46.504 68.483 1.00 13.76 114 GLU A N 1
ATOM 820 C CA . GLU A 1 114 ? -4.383 47.465 69.560 1.00 15.52 114 GLU A CA 1
ATOM 821 C C . GLU A 1 114 ? -5.744 47.046 70.103 1.00 15.11 114 GLU A C 1
ATOM 822 O O . GLU A 1 114 ? -6.736 47.041 69.373 1.00 14.57 114 GLU A O 1
ATOM 828 N N . VAL A 1 115 ? -5.780 46.680 71.380 1.00 12.54 115 VAL A N 1
ATOM 829 C CA . VAL A 1 115 ? -6.997 46.189 72.013 1.00 13.05 115 VAL A CA 1
ATOM 830 C C . VAL A 1 115 ? -7.413 47.027 73.210 1.00 12.37 115 VAL A C 1
ATOM 831 O O . VAL A 1 115 ? -6.575 47.417 74.014 1.00 12.20 115 VAL A O 1
ATOM 835 N N . GLU A 1 116 ? -8.711 47.295 73.315 1.00 14.20 116 GLU A N 1
ATOM 836 C CA . GLU A 1 116 ? -9.259 48.037 74.446 1.00 14.62 116 GLU A CA 1
ATOM 837 C C . GLU A 1 116 ? -10.246 47.098 75.131 1.00 13.45 116 GLU A C 1
ATOM 838 O O . GLU A 1 116 ? -11.211 46.648 74.516 1.00 14.97 116 GLU A O 1
ATOM 844 N N . LEU A 1 117 ? -9.988 46.782 76.397 1.00 14.55 117 LEU A N 1
ATOM 845 C CA . LEU A 1 117 ? -10.857 45.886 77.158 1.00 15.66 117 LEU A CA 1
ATOM 846 C C . LEU A 1 117 ? -11.896 46.712 77.903 1.00 17.80 117 LEU A C 1
ATOM 847 O O . LEU A 1 117 ? -11.550 47.531 78.749 1.00 20.03 117 LEU A O 1
ATOM 852 N N . PHE A 1 118 ? -13.167 46.493 77.587 1.00 19.99 118 PHE A N 1
ATOM 853 C CA . PHE A 1 118 ? -14.242 47.246 78.219 1.00 21.66 118 PHE A CA 1
ATOM 854 C C . PHE A 1 118 ? -14.781 46.611 79.489 1.00 21.82 118 PHE A C 1
ATOM 855 O O . PHE A 1 118 ? -14.920 47.281 80.512 1.00 23.20 118 PHE A O 1
ATOM 863 N N . GLU A 1 119 ? -15.077 45.319 79.421 1.00 22.11 119 GLU A N 1
ATOM 864 C CA . GLU A 1 119 ? -15.627 44.607 80.566 1.00 24.47 119 GLU A CA 1
ATOM 865 C C . GLU A 1 119 ? -15.655 43.114 80.290 1.00 23.84 119 GLU A C 1
ATOM 866 O O . GLU A 1 119 ? -15.287 42.663 79.206 1.00 23.73 119 GLU A O 1
ATOM 872 N N . TRP A 1 120 ? -16.101 42.352 81.284 1.00 22.61 120 TRP A N 1
ATOM 873 C CA . TRP A 1 120 ? -16.216 40.909 81.149 1.00 22.86 120 TRP A CA 1
ATOM 874 C C . TRP A 1 120 ? -17.167 40.365 82.207 1.00 24.62 120 TRP A C 1
ATOM 875 O O . TRP A 1 120 ? -17.469 41.041 83.190 1.00 24.87 120 TRP A O 1
ATOM 886 N N . SER A 1 121 ? -17.649 39.149 81.989 1.00 26.64 121 SER A N 1
ATOM 887 C CA . SER A 1 121 ? -18.561 38.509 82.927 1.00 30.04 121 SER A CA 1
ATOM 888 C C . SER A 1 121 ? -18.501 37.001 82.746 1.00 31.50 121 SER A C 1
ATOM 889 O O . SER A 1 121 ? -17.986 36.511 81.742 1.00 31.22 121 SER A O 1
ATOM 892 N N . ALA A 1 122 ? -19.019 36.270 83.727 1.00 33.29 122 ALA A N 1
ATOM 893 C CA . ALA A 1 122 ? -19.028 34.815 83.673 1.00 36.20 122 ALA A CA 1
ATOM 894 C C . ALA A 1 122 ? -20.333 34.327 83.057 1.00 38.58 122 ALA A C 1
ATOM 895 O O . ALA A 1 122 ? -21.098 33.644 83.770 1.00 40.39 122 ALA A O 1
#

Organism: Caenorhabditis elegans (NCBI:txid6239)

Sequence (118 aa):
KIDITPKKDGGVLKLIKKEGQGVVKPTTGTTVKVHYVGTLENGTKFDSSRDRGDQFSFNLGRGNVIKGWDLGVATMTKGEVAEFTIRSDYGYGDAGSPPKIPGGATLIFEVELFEWSA

GO terms:
  GO:0003755 peptidyl-prolyl cis-trans isomerase activity (F, IDA)
  GO:0051879 Hsp90 protein binding (F, IPI)

B-factor: mean 21.9, std 8.28, range [10.54, 57.16]

InterPro domains:
  IPR001179 FKBP-type peptidyl-prolyl cis-trans isomerase domain [PF00254] (29-117)
  IPR001179 FKBP-type peptidyl-prolyl cis-trans isomerase domain [PF00254] (145-234)
  IPR001179 FKBP-type peptidyl-prolyl cis-trans isomerase domain [PS50059] (33-121)
  IPR001179 FKBP-type peptidyl-prolyl cis-trans isomerase domain [PS50059] (150-237)
  IPR011990 Tetratricopeptide-like helical domain superfamily [G3DSA:1.25.40.10] (243-397)
  IPR011990 Tetratricopeptide-like helical domain superfamily [SSF48452] (243-402)
  IPR019734 Tetratricopeptide repeat [PF13181] (338-370)
  IPR019734 Tetratricopeptide repeat [PS50005] (337-370)
  IPR019734 Tetratricopeptide repeat [SM00028] (254-287)
  IPR019734 Tetratricopeptide repeat [SM00028] (303-336)
  IPR019734 Tetratricopeptide repeat [SM00028] (337-370)
  IPR046357 Peptidyl-prolyl cis-trans isomerase domain superfamily [G3DSA:3.10.50.40] (1-131)
  IPR046357 Peptidyl-prolyl cis-trans isomerase domain superfamily [G3DSA:3.10.50.40] (132-242)
  IPR050754 Peptidyl-prolyl cis-trans isomerase FKBP4/5/8-like [PTHR46512] (129-412)

Foldseek 3Di:
DDQQDPVSPVFKGKDWPFAADDQDADD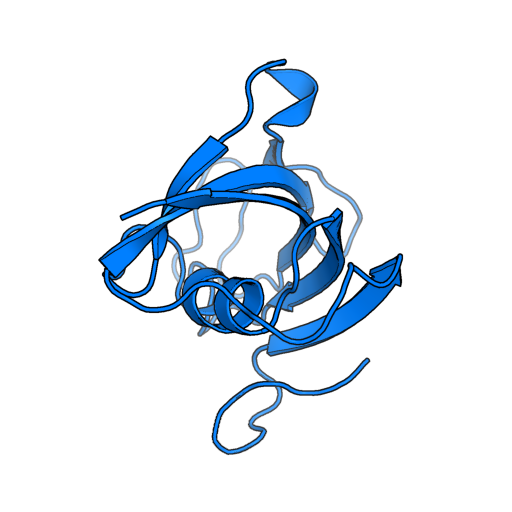AAKKWWKWKWKAFPVRHTDDTVVVVVGIDIDGAPPCPAFQNVSRVRRRGDAFIKMKMWGFQVSHVAQPFDPDPTHHRTTMIMIMTTHDMGD

CATH classification: 3.10.50.40

Solvent-accessible surface area: 6387 Å² total; per-residue (Å²): 144,123,26,34,4,100,180,142,66,34,0,0,48,16,65,78,115,125,141,24,114,66,119,107,84,1,87,81,42,18,48,0,77,0,26,13,38,0,29,18,130,122,49,53,95,38,50,6,0,99,102,128,58,95,67,66,54,14,71,2,32,151,61,87,26,26,147,1,13,25,42,0,1,40,36,0,12,89,27,6,17,0,34,4,21,0,93,15,78,35,19,91,22,134,95,13,35,114,130,109,13,78,40,43,19,26,0,37,9,76,0,32,0,56,83,60,74,127